Protein AF-A0A358RI42-F1 (afdb_monomer_lite)

Secondary structure (DSSP, 8-state):
--BTTB-HHHHHHHHHSPPPPSSSSTTSPTT--S--SSPPP---THHHHTT---HHHHHHHHH-

Foldseek 3Di:
DADPNHDPVRVVVVVVDDDDACEPDPVDHRPDPPDCPDPDDDDDPCVPQNPNDDPVVVVVVVVD

Radius of gyration: 22.91 Å; chains: 1; bounding box: 44×38×47 Å

Sequence (64 aa):
MKRNNMCPFCYIKSLFQKKRPTSVNPELDDYDNGVALTPPMGWSSWNTFRNRINEKLILDTAKA

Structure (mmCIF, N/CA/C/O backbone):
data_AF-A0A358RI42-F1
#
_entry.id   AF-A0A358RI42-F1
#
loop_
_atom_site.group_PDB
_atom_site.id
_atom_site.type_symbol
_atom_site.label_atom_id
_atom_site.label_alt_id
_atom_site.label_comp_id
_atom_site.label_asym_id
_atom_site.label_entity_id
_atom_site.label_seq_id
_atom_site.pdbx_PDB_ins_code
_atom_site.Cartn_x
_atom_site.Cartn_y
_atom_site.Cartn_z
_atom_site.occupancy
_atom_site.B_iso_or_equiv
_atom_site.auth_seq_id
_atom_site.auth_comp_id
_atom_site.auth_asym_id
_atom_site.auth_atom_id
_atom_site.pdbx_PDB_model_num
ATOM 1 N N . MET A 1 1 ? 29.524 27.443 -26.994 1.00 63.56 1 MET A N 1
ATOM 2 C CA . MET A 1 1 ? 28.126 27.544 -26.516 1.00 63.56 1 MET A CA 1
ATOM 3 C C . MET A 1 1 ? 27.868 26.419 -25.521 1.00 63.56 1 MET A C 1
ATOM 5 O O . MET A 1 1 ? 28.023 25.265 -25.896 1.00 63.56 1 MET A O 1
ATOM 9 N N . LYS A 1 2 ? 27.584 26.721 -24.249 1.00 57.09 2 LYS A N 1
ATOM 10 C CA . LYS A 1 2 ? 27.182 25.708 -23.255 1.00 57.09 2 LYS A CA 1
ATOM 11 C C . LYS A 1 2 ? 25.666 25.521 -23.368 1.00 57.09 2 LYS A C 1
ATOM 13 O O . LYS A 1 2 ? 24.953 26.518 -23.342 1.00 57.09 2 LYS A O 1
ATOM 18 N N . ARG A 1 3 ? 25.176 24.288 -23.513 1.00 64.94 3 ARG A N 1
ATOM 19 C CA . ARG A 1 3 ? 23.733 23.976 -23.469 1.00 64.94 3 ARG A CA 1
ATOM 20 C C . ARG A 1 3 ? 23.444 23.300 -22.131 1.00 64.94 3 ARG A C 1
ATOM 22 O O . ARG A 1 3 ? 24.151 22.362 -21.778 1.00 64.94 3 ARG A O 1
ATOM 29 N N . ASN A 1 4 ? 22.460 23.796 -21.377 1.00 60.84 4 ASN A N 1
ATOM 30 C CA . ASN A 1 4 ? 22.086 23.295 -20.043 1.00 60.84 4 ASN A CA 1
ATOM 31 C C . ASN A 1 4 ? 23.278 23.162 -19.073 1.00 60.84 4 ASN A C 1
ATOM 33 O O . ASN A 1 4 ? 23.511 22.094 -18.515 1.00 60.84 4 ASN A O 1
ATOM 37 N N . ASN A 1 5 ? 24.079 24.224 -18.921 1.00 77.25 5 ASN A N 1
ATOM 38 C CA . ASN A 1 5 ? 25.298 24.250 -18.094 1.00 77.25 5 ASN A CA 1
ATOM 39 C C . ASN A 1 5 ? 26.377 23.198 -18.426 1.00 77.25 5 ASN A C 1
ATOM 41 O O . ASN A 1 5 ? 27.386 23.124 -17.728 1.00 77.25 5 ASN A O 1
ATOM 45 N N . MET A 1 6 ? 26.244 22.449 -19.524 1.00 80.00 6 MET A N 1
ATOM 46 C CA . MET A 1 6 ? 27.221 21.449 -19.950 1.00 80.00 6 MET A CA 1
ATOM 47 C C . MET A 1 6 ? 27.978 21.872 -21.209 1.00 80.00 6 MET A C 1
ATOM 49 O O . MET A 1 6 ? 27.481 22.613 -22.066 1.00 80.00 6 MET A O 1
ATOM 53 N N . CYS A 1 7 ? 29.215 21.383 -21.321 1.00 86.19 7 CYS A N 1
ATOM 54 C CA . CYS A 1 7 ? 30.002 21.518 -22.539 1.00 86.19 7 CYS A CA 1
ATOM 55 C C . CYS A 1 7 ? 29.349 20.712 -23.687 1.00 86.19 7 CYS A C 1
ATOM 57 O O . CYS A 1 7 ? 28.747 19.675 -23.406 1.00 86.19 7 CYS A O 1
ATOM 59 N N . PRO A 1 8 ? 29.460 21.125 -24.967 1.00 85.50 8 PRO A N 1
ATOM 60 C CA . PRO A 1 8 ? 28.855 20.399 -26.093 1.00 85.50 8 PRO A CA 1
ATOM 61 C C . PRO A 1 8 ? 29.224 18.911 -26.127 1.00 85.50 8 PRO A C 1
ATOM 63 O O . PRO A 1 8 ? 28.356 18.061 -26.285 1.00 85.50 8 PRO A O 1
ATOM 66 N N . PHE A 1 9 ? 30.498 18.594 -25.879 1.00 84.88 9 PHE A N 1
ATOM 67 C CA . PHE A 1 9 ? 30.989 17.219 -25.786 1.00 84.88 9 PHE A CA 1
ATOM 68 C C . PHE A 1 9 ? 30.355 16.442 -24.620 1.00 84.88 9 PHE A C 1
ATOM 70 O O . PHE A 1 9 ? 29.923 15.306 -24.785 1.00 84.88 9 PHE A O 1
ATOM 77 N N . CYS A 1 10 ? 30.240 17.075 -23.452 1.00 83.69 10 CYS A N 1
ATOM 78 C CA . CYS A 1 10 ? 29.622 16.518 -22.251 1.00 83.69 10 CYS A CA 1
ATOM 79 C C . CYS A 1 10 ? 28.139 16.203 -22.495 1.00 83.69 10 CYS A C 1
ATOM 81 O O . CYS A 1 10 ? 27.646 15.153 -22.095 1.00 83.69 10 CYS A O 1
ATOM 83 N N . TYR A 1 11 ? 27.443 17.100 -23.198 1.00 84.06 11 TYR A N 1
ATOM 84 C CA . TYR A 1 11 ? 26.048 16.926 -23.576 1.00 84.06 11 TYR A CA 1
ATOM 85 C C . TYR A 1 11 ? 25.876 15.768 -24.568 1.00 84.06 11 TYR A C 1
ATOM 87 O O . TYR A 1 11 ? 25.049 14.895 -24.326 1.00 84.06 11 TYR A O 1
ATOM 95 N N . ILE A 1 12 ? 26.701 15.693 -25.621 1.00 86.62 12 ILE 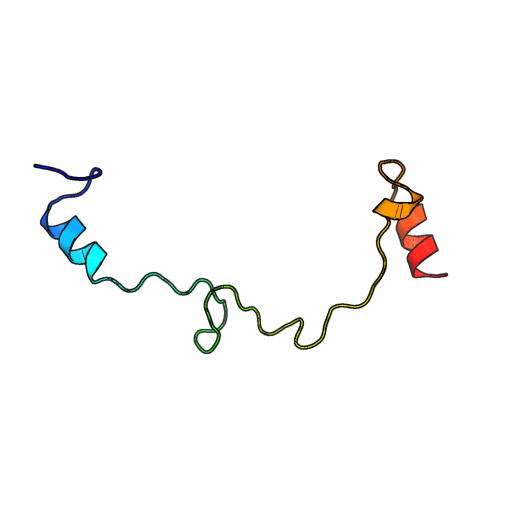A N 1
ATOM 96 C CA . ILE A 1 12 ? 26.685 14.566 -26.570 1.00 86.62 12 ILE A CA 1
ATOM 97 C C . ILE A 1 12 ? 26.950 13.253 -25.829 1.00 86.62 12 ILE A C 1
ATOM 99 O O . ILE A 1 12 ? 26.191 12.303 -25.977 1.00 86.62 12 ILE A O 1
ATOM 103 N N . LYS A 1 13 ? 27.960 13.214 -24.952 1.00 84.31 13 LYS A N 1
ATOM 104 C CA . LYS A 1 13 ? 28.258 12.039 -24.124 1.00 84.31 13 LYS A CA 1
ATOM 105 C C . LYS A 1 13 ? 27.068 11.635 -23.245 1.00 84.31 13 LYS A C 1
ATOM 107 O O . LYS A 1 13 ? 26.770 10.450 -23.165 1.00 84.31 13 LYS A O 1
ATOM 112 N N . SER A 1 14 ? 26.357 12.593 -22.645 1.00 81.94 14 SER A N 1
ATOM 113 C CA . SER A 1 14 ? 25.173 12.304 -21.821 1.00 81.94 14 SER A CA 1
ATOM 114 C C . SER A 1 14 ? 24.005 11.698 -22.603 1.00 81.94 14 SER A C 1
ATOM 116 O O . SER A 1 14 ? 23.239 10.934 -22.028 1.00 81.94 14 SER A O 1
ATOM 118 N N . LEU A 1 15 ? 23.883 11.988 -23.906 1.00 82.62 15 LEU A N 1
ATOM 119 C CA . LEU A 1 15 ? 22.844 11.389 -24.752 1.00 82.62 15 LEU A CA 1
ATOM 120 C C . LEU A 1 15 ? 23.075 9.891 -24.985 1.00 82.62 15 LEU A C 1
ATOM 122 O O . LEU A 1 15 ? 22.120 9.157 -25.209 1.00 82.62 15 LEU A O 1
ATOM 126 N N . PHE A 1 16 ? 24.331 9.445 -24.914 1.00 83.56 16 PHE A N 1
ATOM 127 C CA . PHE A 1 16 ? 24.726 8.054 -25.145 1.00 83.56 16 PHE A CA 1
ATOM 128 C C . PHE A 1 16 ? 25.086 7.299 -23.857 1.00 83.56 16 PHE A C 1
ATOM 130 O O . PHE A 1 16 ? 25.376 6.106 -23.900 1.00 83.56 16 PHE A O 1
ATOM 137 N N . GLN A 1 17 ? 25.079 7.963 -22.698 1.00 80.94 17 GLN A N 1
ATOM 138 C CA . GLN A 1 17 ? 25.291 7.307 -21.409 1.00 80.94 17 GLN A CA 1
ATOM 139 C C . GLN A 1 17 ? 23.984 6.680 -20.914 1.00 80.94 17 GLN A C 1
ATOM 141 O O . GLN A 1 17 ? 22.997 7.379 -20.685 1.00 80.94 17 GLN A O 1
ATOM 146 N N . LYS A 1 18 ? 23.992 5.357 -20.697 1.00 71.19 18 LYS A N 1
ATOM 147 C CA . LYS A 1 18 ? 22.888 4.645 -20.040 1.00 71.19 18 LYS A CA 1
ATOM 148 C C . LYS A 1 18 ? 22.669 5.262 -18.655 1.00 71.19 18 LYS A C 1
ATOM 150 O O . LYS A 1 18 ? 23.615 5.384 -17.872 1.00 71.19 18 LYS A O 1
ATOM 155 N N . LYS A 1 19 ? 21.438 5.691 -18.363 1.00 73.12 19 LYS A N 1
ATOM 156 C CA . LYS A 1 19 ? 21.071 6.156 -17.019 1.00 73.12 19 LYS A CA 1
ATOM 157 C C . LYS A 1 19 ? 21.290 5.007 -16.031 1.00 73.12 19 LYS A C 1
ATOM 159 O O . LYS A 1 19 ? 21.164 3.841 -16.403 1.00 73.12 19 LYS A O 1
ATOM 164 N N . ARG A 1 20 ? 21.681 5.335 -14.797 1.00 71.19 20 ARG A N 1
ATOM 165 C CA . ARG A 1 20 ? 21.818 4.319 -13.744 1.00 71.19 20 ARG A CA 1
ATOM 166 C C . ARG A 1 20 ? 20.456 3.637 -13.560 1.00 71.19 20 ARG A C 1
ATOM 168 O O . ARG A 1 20 ? 19.470 4.377 -13.533 1.00 71.19 20 ARG A O 1
ATOM 175 N N . PRO A 1 21 ? 20.406 2.297 -13.464 1.00 74.12 21 PRO A N 1
ATOM 176 C CA . PRO A 1 21 ? 19.159 1.613 -13.163 1.00 74.12 21 PRO A CA 1
ATOM 177 C C . PRO A 1 21 ? 18.629 2.138 -11.831 1.00 74.12 21 PRO A C 1
ATOM 179 O O . PRO A 1 21 ? 19.405 2.412 -10.910 1.00 74.12 21 PRO A O 1
ATOM 182 N N . THR A 1 22 ? 17.320 2.344 -11.765 1.00 77.31 22 THR A N 1
ATOM 183 C CA . THR A 1 22 ? 16.666 2.777 -10.523 1.00 77.31 22 THR A CA 1
ATOM 184 C C . THR A 1 22 ? 16.360 1.574 -9.629 1.00 77.31 22 THR A C 1
ATOM 186 O O . THR A 1 22 ? 16.237 1.731 -8.416 1.00 77.31 22 THR A O 1
ATOM 189 N N . SER A 1 23 ? 16.279 0.374 -10.212 1.00 78.94 23 SER A N 1
ATOM 190 C CA . SER A 1 23 ? 16.119 -0.880 -9.481 1.00 78.94 23 SER A CA 1
ATOM 191 C C . SER A 1 23 ? 17.372 -1.237 -8.675 1.00 78.94 23 SER A C 1
ATOM 193 O O . SER A 1 23 ? 18.510 -0.955 -9.058 1.00 78.94 23 SER A O 1
ATOM 195 N N . VAL A 1 24 ? 17.152 -1.875 -7.522 1.00 78.50 24 VAL A N 1
ATOM 196 C CA . VAL A 1 24 ? 18.232 -2.393 -6.662 1.00 78.50 24 VAL A CA 1
ATOM 197 C C . VAL A 1 24 ? 18.836 -3.670 -7.259 1.00 78.50 24 VAL A C 1
ATOM 199 O O . VAL A 1 24 ? 20.012 -3.956 -7.043 1.00 78.50 24 VAL A O 1
ATOM 202 N N . ASN A 1 25 ? 18.043 -4.421 -8.031 1.00 80.25 25 ASN A N 1
ATOM 203 C CA . ASN A 1 25 ? 18.477 -5.617 -8.742 1.00 80.25 25 ASN A CA 1
ATOM 204 C C . ASN A 1 25 ? 18.650 -5.305 -10.245 1.00 80.25 25 ASN A C 1
ATOM 206 O O . ASN A 1 25 ? 17.668 -4.928 -10.881 1.00 80.25 25 ASN A O 1
ATOM 210 N N . PRO A 1 26 ? 19.849 -5.499 -10.831 1.00 78.19 26 PRO A N 1
ATOM 211 C CA . PRO A 1 26 ? 20.110 -5.238 -12.250 1.00 78.19 26 PRO A CA 1
ATOM 212 C C . PRO A 1 26 ? 19.321 -6.121 -13.233 1.00 78.19 26 PRO A C 1
ATOM 214 O O . PRO A 1 26 ? 19.333 -5.829 -14.427 1.00 78.19 26 PRO A O 1
ATOM 217 N N . GLU A 1 27 ? 18.673 -7.186 -12.757 1.00 83.75 27 GLU A N 1
ATOM 218 C CA . GLU A 1 27 ? 17.805 -8.063 -13.557 1.00 83.75 27 GLU A CA 1
ATOM 219 C C . GLU A 1 27 ? 16.347 -7.584 -13.617 1.00 83.75 27 GLU A C 1
ATOM 221 O O . GLU A 1 27 ? 15.585 -8.070 -14.450 1.00 83.75 27 GLU A O 1
ATOM 226 N N . LEU A 1 28 ? 15.957 -6.651 -12.744 1.00 82.19 28 LEU A N 1
ATOM 227 C CA . LEU A 1 28 ? 14.597 -6.121 -12.669 1.00 82.19 28 LEU A CA 1
ATOM 228 C C . LEU A 1 28 ? 14.469 -4.807 -13.440 1.00 82.19 28 LEU A C 1
ATOM 230 O O . LEU A 1 28 ? 15.421 -4.019 -13.518 1.00 82.19 28 LEU A O 1
ATOM 234 N N . ASP A 1 29 ? 13.265 -4.561 -13.954 1.00 85.25 29 ASP A N 1
ATOM 235 C CA . ASP A 1 29 ? 12.915 -3.317 -14.633 1.00 85.25 29 ASP A CA 1
ATOM 236 C C . ASP A 1 29 ? 13.094 -2.098 -13.718 1.00 85.25 29 ASP A C 1
ATOM 238 O O . ASP A 1 29 ? 13.069 -2.184 -12.487 1.00 85.25 29 ASP A O 1
ATOM 242 N N . ASP A 1 30 ? 13.266 -0.922 -14.325 1.00 82.19 30 ASP A N 1
ATOM 243 C CA . ASP A 1 30 ? 13.361 0.323 -13.569 1.00 82.19 30 ASP A CA 1
ATOM 244 C C . ASP A 1 30 ? 12.115 0.512 -12.685 1.00 82.19 30 ASP A C 1
ATOM 246 O O . ASP A 1 30 ? 10.984 0.352 -13.138 1.00 82.19 30 ASP A O 1
ATOM 250 N N . TYR A 1 31 ? 12.346 0.898 -11.425 1.00 82.62 31 TYR A N 1
ATOM 251 C CA . TYR A 1 31 ? 11.340 1.062 -10.360 1.00 82.62 31 TYR A CA 1
ATOM 252 C C . TYR A 1 31 ? 10.740 -0.230 -9.790 1.00 82.62 31 TYR A C 1
ATOM 254 O O . TYR A 1 31 ? 9.971 -0.146 -8.831 1.00 82.62 31 TYR A O 1
ATOM 262 N N . ASP A 1 32 ? 11.121 -1.398 -10.303 1.00 87.88 32 ASP A N 1
ATOM 263 C CA . ASP A 1 32 ? 10.741 -2.675 -9.710 1.00 87.88 32 ASP A CA 1
ATOM 264 C C . ASP A 1 32 ? 11.666 -3.030 -8.531 1.00 87.88 32 ASP A C 1
ATOM 266 O O . ASP A 1 32 ? 12.871 -2.746 -8.502 1.00 87.88 32 ASP A O 1
ATOM 270 N N . ASN A 1 33 ? 11.066 -3.632 -7.513 1.00 86.62 33 ASN A N 1
ATOM 271 C CA . ASN A 1 33 ? 11.703 -4.101 -6.293 1.00 86.62 33 ASN A CA 1
ATOM 272 C C . ASN A 1 33 ? 11.455 -5.597 -6.029 1.00 86.62 33 ASN A C 1
ATOM 274 O O . ASN A 1 33 ? 11.876 -6.098 -4.986 1.00 86.62 33 ASN A 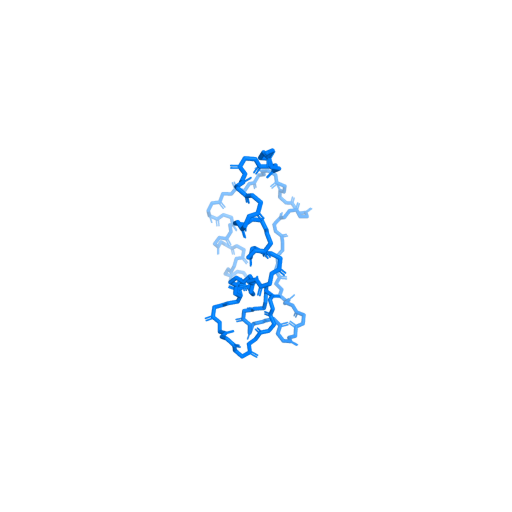O 1
ATOM 278 N N . GLY A 1 34 ? 10.802 -6.312 -6.948 1.00 88.75 34 GLY A N 1
ATOM 279 C CA . GLY A 1 34 ? 10.574 -7.752 -6.859 1.00 88.75 34 GLY A CA 1
ATOM 280 C C . GLY A 1 34 ? 9.535 -8.160 -5.811 1.00 88.75 34 GLY A C 1
ATOM 281 O O . GLY A 1 34 ? 9.491 -9.328 -5.425 1.00 88.75 34 GLY A O 1
ATOM 282 N N . VAL A 1 35 ? 8.708 -7.225 -5.325 1.00 89.56 35 VAL A N 1
ATOM 283 C CA . VAL A 1 35 ? 7.584 -7.508 -4.413 1.00 89.56 35 VAL A CA 1
ATOM 284 C C . VAL A 1 35 ? 6.236 -7.167 -5.060 1.00 89.56 35 VAL A C 1
ATOM 286 O O . VAL A 1 35 ? 6.180 -6.718 -6.197 1.00 89.56 35 VAL A O 1
ATOM 289 N N . ALA A 1 36 ? 5.127 -7.405 -4.345 1.00 90.12 36 ALA A N 1
ATOM 290 C CA . ALA A 1 36 ? 3.760 -7.164 -4.834 1.00 90.12 36 ALA A CA 1
ATOM 291 C C . ALA A 1 36 ? 3.396 -7.930 -6.129 1.00 90.12 36 ALA A C 1
ATOM 293 O O . ALA A 1 36 ? 2.609 -7.451 -6.941 1.00 90.12 36 ALA A O 1
ATOM 294 N N . LEU A 1 37 ? 3.913 -9.160 -6.282 1.00 92.62 37 LEU A N 1
ATOM 295 C CA . LEU A 1 37 ? 3.572 -10.078 -7.387 1.00 92.62 37 LEU A CA 1
ATOM 296 C C . LEU A 1 37 ? 2.064 -10.383 -7.474 1.00 92.62 37 LEU A C 1
ATOM 298 O O . LEU A 1 37 ? 1.545 -10.733 -8.531 1.00 92.62 37 LEU A O 1
ATOM 302 N N . THR A 1 38 ? 1.360 -10.246 -6.353 1.00 94.81 38 THR A N 1
ATOM 303 C CA . THR A 1 38 ? -0.100 -10.250 -6.257 1.00 94.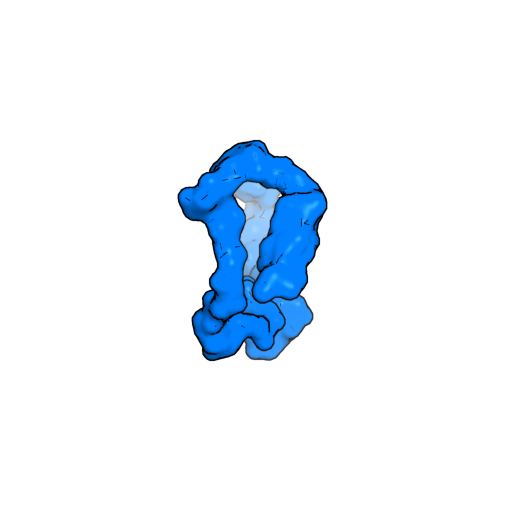81 38 THR A CA 1
ATOM 304 C C . THR A 1 38 ? -0.574 -8.913 -5.692 1.00 94.81 38 THR A C 1
ATOM 306 O O . THR A 1 38 ? 0.177 -8.290 -4.932 1.00 94.81 38 THR A O 1
ATOM 309 N N . PRO A 1 39 ? -1.823 -8.487 -5.970 1.00 95.44 39 PRO A N 1
ATOM 310 C CA . PRO A 1 39 ? -2.375 -7.274 -5.376 1.00 95.44 39 PRO A CA 1
ATOM 311 C C . PRO A 1 39 ? -2.201 -7.270 -3.846 1.00 95.44 39 PRO A C 1
ATOM 313 O O . PRO A 1 39 ? -2.542 -8.267 -3.200 1.00 95.44 39 PRO A O 1
ATOM 316 N N . PRO A 1 40 ? -1.659 -6.193 -3.248 1.00 95.31 40 PRO A N 1
ATOM 317 C CA . PRO A 1 40 ? -1.433 -6.140 -1.811 1.00 95.31 40 PRO A CA 1
ATOM 318 C C . PRO A 1 40 ? -2.770 -6.128 -1.067 1.00 95.31 40 PRO A C 1
ATOM 320 O O . PRO A 1 40 ? -3.647 -5.308 -1.341 1.00 95.31 40 PRO A O 1
ATOM 323 N N . MET A 1 41 ? -2.912 -7.036 -0.105 1.00 96.31 41 MET A N 1
ATOM 324 C CA . MET A 1 41 ? -4.066 -7.104 0.790 1.00 96.31 41 MET A CA 1
ATOM 325 C C . MET A 1 41 ? -3.700 -6.505 2.147 1.00 96.31 41 MET A C 1
ATOM 327 O O . MET A 1 41 ? -2.595 -6.716 2.644 1.00 96.31 41 MET A O 1
ATOM 331 N N . GLY A 1 42 ? -4.622 -5.764 2.758 1.00 94.50 42 GLY A N 1
ATOM 332 C CA . GLY A 1 42 ? -4.377 -5.124 4.045 1.00 94.50 42 GLY A CA 1
ATOM 333 C C . GLY A 1 42 ? -5.530 -4.240 4.499 1.00 94.50 42 GLY A C 1
ATOM 334 O O . GLY A 1 42 ? -6.671 -4.399 4.065 1.00 94.50 42 GLY A O 1
ATOM 335 N N . TRP A 1 43 ? -5.213 -3.292 5.376 1.00 94.94 43 TRP A N 1
ATOM 336 C CA . TRP A 1 43 ? -6.175 -2.390 5.995 1.00 94.94 43 TRP A CA 1
ATOM 337 C C . TRP A 1 43 ? -5.721 -0.929 5.890 1.00 94.94 43 TRP A C 1
ATOM 339 O O . TRP A 1 43 ? -4.529 -0.633 5.953 1.00 94.94 43 TRP A O 1
ATOM 349 N N . SER A 1 44 ? -6.683 -0.011 5.743 1.00 95.06 44 SER A N 1
ATOM 350 C CA . SER A 1 44 ? -6.444 1.434 5.693 1.00 95.06 44 SER A CA 1
ATOM 351 C C . SER A 1 44 ? -7.179 2.145 6.823 1.00 95.06 44 SER A C 1
ATOM 353 O O . SER A 1 44 ? -8.409 2.124 6.899 1.00 95.06 44 SER A O 1
ATOM 355 N N . SER A 1 45 ? -6.418 2.846 7.663 1.00 95.69 45 SER A N 1
ATOM 356 C CA . SER A 1 45 ? -6.940 3.681 8.750 1.00 95.69 45 SER A CA 1
ATOM 357 C C . SER A 1 45 ? -7.730 4.894 8.261 1.00 95.69 45 SER A C 1
ATOM 359 O O . SER A 1 45 ? -8.574 5.422 8.991 1.00 95.69 45 SER A O 1
ATOM 361 N N . TRP A 1 46 ? -7.490 5.335 7.024 1.00 96.12 46 TRP A N 1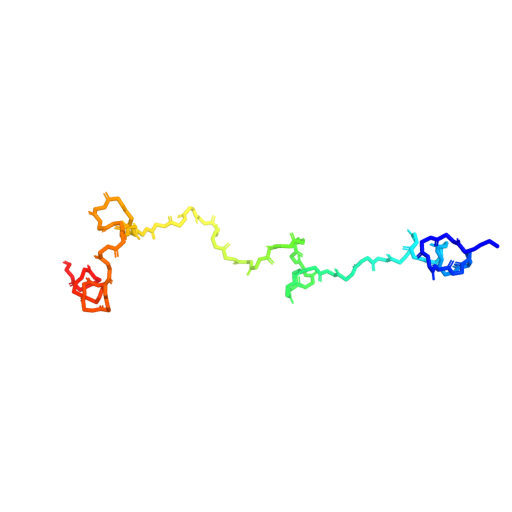
ATOM 362 C CA . TRP A 1 46 ? -8.017 6.593 6.504 1.00 96.12 46 TRP A CA 1
ATOM 363 C C . TRP A 1 46 ? -9.543 6.614 6.402 1.00 96.12 46 TRP A C 1
ATOM 365 O O . TRP A 1 46 ? -10.167 7.621 6.740 1.00 96.12 46 TRP A O 1
ATOM 375 N N . ASN A 1 47 ? -10.147 5.494 5.996 1.00 94.88 47 ASN A N 1
ATOM 376 C CA . ASN A 1 47 ? -11.590 5.405 5.762 1.00 94.88 47 ASN A CA 1
ATOM 377 C C . ASN A 1 47 ? -12.409 5.694 7.030 1.00 94.88 47 ASN A C 1
ATOM 379 O O . ASN A 1 47 ? -13.463 6.324 6.948 1.00 94.88 47 ASN A O 1
ATOM 383 N N . THR A 1 48 ? -11.901 5.286 8.196 1.00 94.94 48 THR A N 1
ATOM 384 C CA . THR A 1 48 ? -12.624 5.387 9.474 1.00 94.94 48 THR A CA 1
ATOM 385 C C . THR A 1 48 ? -12.094 6.515 10.354 1.00 94.94 48 THR A C 1
ATOM 387 O O . THR A 1 48 ? -12.871 7.257 10.952 1.00 94.94 48 THR A O 1
ATOM 390 N N . PHE A 1 49 ? -10.771 6.671 10.438 1.00 96.12 49 PHE A N 1
ATOM 391 C CA . PHE A 1 49 ? -10.138 7.486 11.477 1.00 96.12 49 PHE A CA 1
ATOM 392 C C . PHE A 1 49 ? -9.587 8.821 10.966 1.00 96.12 49 PHE A C 1
ATOM 394 O O . PHE A 1 49 ? -9.479 9.772 11.746 1.00 96.12 49 PHE A O 1
ATOM 401 N N . ARG A 1 50 ? -9.305 8.946 9.660 1.00 95.06 50 ARG A N 1
ATOM 402 C CA . ARG A 1 50 ? -8.741 10.160 9.035 1.00 95.06 50 ARG A CA 1
ATOM 403 C C . ARG A 1 50 ? -7.519 10.669 9.819 1.00 95.06 50 ARG A C 1
ATOM 405 O O . ARG A 1 50 ? -6.541 9.950 9.964 1.00 95.06 50 ARG A O 1
ATOM 412 N N . ASN A 1 51 ? -7.600 11.875 10.385 1.00 96.75 51 ASN A N 1
ATOM 413 C CA . ASN A 1 51 ? -6.520 12.503 11.152 1.00 96.75 51 ASN A CA 1
ATOM 414 C C . ASN A 1 51 ? -6.487 12.072 12.631 1.00 96.75 51 ASN A C 1
ATOM 416 O O . ASN A 1 51 ? -5.594 12.482 13.367 1.00 96.75 51 ASN A O 1
ATOM 420 N N . ARG A 1 52 ? -7.463 11.286 13.105 1.00 96.81 52 ARG A N 1
ATOM 421 C CA . ARG A 1 52 ? -7.546 10.820 14.499 1.00 96.81 52 ARG A CA 1
ATOM 422 C C . ARG A 1 52 ? -6.818 9.487 14.660 1.00 96.81 52 ARG A C 1
ATOM 424 O O . ARG A 1 52 ? -7.436 8.470 14.955 1.00 96.81 52 ARG A O 1
ATOM 431 N N . ILE A 1 53 ? -5.508 9.502 14.434 1.00 96.38 53 ILE A N 1
ATOM 432 C CA . ILE A 1 53 ? -4.647 8.318 14.508 1.00 96.38 53 ILE A CA 1
ATOM 433 C C . ILE A 1 53 ? -3.633 8.494 15.638 1.00 96.38 53 ILE A C 1
ATOM 435 O O . ILE A 1 53 ? -3.101 9.580 15.852 1.00 96.38 53 ILE A O 1
ATOM 439 N N . ASN A 1 54 ? -3.367 7.409 16.359 1.00 97.00 54 ASN A N 1
ATOM 440 C CA . ASN A 1 54 ? -2.264 7.294 17.305 1.00 97.00 54 ASN A CA 1
ATOM 441 C C . ASN A 1 54 ? -1.721 5.854 17.294 1.00 97.00 54 ASN A C 1
ATOM 443 O O . ASN A 1 54 ? -2.343 4.958 16.725 1.00 97.00 54 ASN A O 1
ATOM 447 N N . GLU A 1 55 ? -0.562 5.636 17.915 1.00 97.69 55 GLU A N 1
ATOM 448 C CA . GLU A 1 55 ? 0.108 4.328 17.952 1.00 97.69 55 GLU A CA 1
ATOM 449 C C . GLU A 1 55 ? -0.785 3.228 18.540 1.00 97.69 55 GLU A C 1
ATOM 451 O O . GLU A 1 55 ? -0.933 2.162 17.943 1.00 97.69 55 GLU A O 1
ATOM 456 N N . LYS A 1 56 ? -1.443 3.511 19.671 1.00 97.88 56 LYS A N 1
ATOM 457 C CA . LYS A 1 56 ? -2.310 2.550 20.359 1.00 97.88 56 LYS A CA 1
ATOM 458 C C . LYS A 1 56 ? -3.442 2.050 19.461 1.00 97.88 56 LYS A C 1
ATOM 460 O O . LYS A 1 56 ? -3.650 0.849 19.371 1.00 97.88 56 LYS A O 1
ATOM 465 N N . LEU A 1 57 ? -4.128 2.952 18.760 1.00 96.62 57 LEU A N 1
ATOM 466 C CA . LEU A 1 57 ? -5.199 2.614 17.823 1.00 96.62 57 LE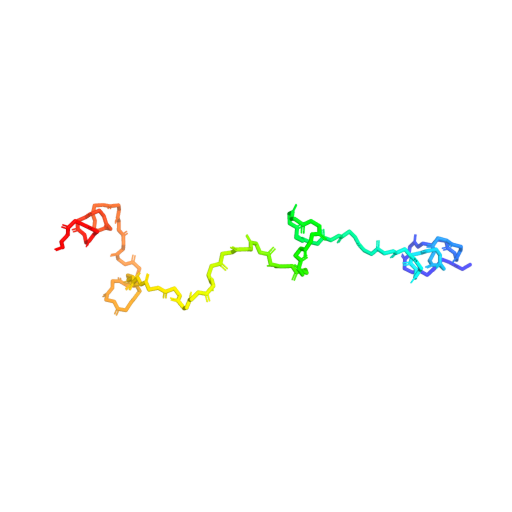U A CA 1
ATOM 467 C C . LEU A 1 57 ? -4.718 1.643 16.737 1.00 96.62 57 LEU A C 1
ATOM 469 O O . LEU A 1 57 ? -5.410 0.675 16.428 1.00 96.62 57 LEU A O 1
ATOM 473 N N . ILE A 1 58 ? -3.547 1.908 16.150 1.00 96.75 58 ILE A N 1
ATOM 474 C CA . ILE A 1 58 ? -2.988 1.071 15.082 1.00 96.75 58 ILE A CA 1
ATOM 475 C C . ILE A 1 58 ? -2.615 -0.312 15.624 1.00 96.75 58 ILE A C 1
ATOM 477 O O . ILE A 1 58 ? -2.965 -1.314 15.005 1.00 96.75 58 ILE A O 1
ATOM 481 N N . LEU A 1 59 ? -1.970 -0.378 16.793 1.00 97.56 59 LEU A N 1
ATOM 482 C CA . LEU A 1 59 ? -1.604 -1.643 17.435 1.00 97.56 59 LEU A CA 1
ATOM 483 C C . LEU A 1 59 ? -2.827 -2.465 17.852 1.00 97.56 59 LEU A C 1
ATOM 485 O O . LEU A 1 59 ? -2.832 -3.678 17.659 1.00 97.56 59 LEU A O 1
ATOM 489 N N . ASP A 1 60 ? -3.854 -1.822 18.407 1.00 97.19 60 ASP A N 1
ATOM 490 C CA . ASP A 1 60 ? -5.089 -2.491 18.817 1.00 97.19 60 ASP A CA 1
ATOM 491 C C . ASP A 1 60 ? -5.857 -3.010 17.587 1.00 97.19 60 ASP A C 1
ATOM 493 O O . ASP A 1 60 ? -6.329 -4.142 17.601 1.00 97.19 60 ASP A O 1
ATOM 497 N N . THR A 1 61 ? -5.903 -2.243 16.488 1.00 95.81 61 THR A N 1
ATOM 498 C CA . THR A 1 61 ? -6.540 -2.675 15.225 1.00 95.81 61 THR A CA 1
ATOM 499 C C . THR A 1 61 ? -5.781 -3.820 14.555 1.00 95.81 61 THR A C 1
ATOM 501 O O . THR A 1 61 ? -6.399 -4.692 13.963 1.00 95.81 61 THR A O 1
ATOM 504 N N . ALA A 1 62 ? -4.449 -3.837 14.647 1.00 95.19 62 ALA A N 1
ATOM 505 C CA . ALA A 1 62 ? -3.633 -4.914 14.088 1.00 95.19 62 ALA A CA 1
AT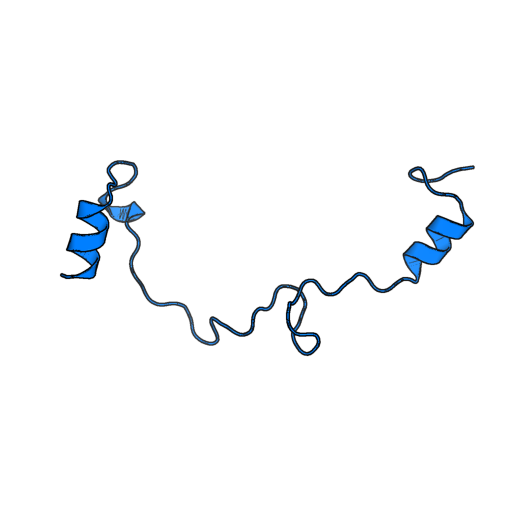OM 506 C C . ALA A 1 62 ? -3.742 -6.233 14.876 1.00 95.19 62 ALA A C 1
ATOM 508 O O . ALA A 1 62 ? -3.420 -7.289 14.336 1.00 95.19 62 ALA A O 1
ATOM 509 N N . LYS A 1 63 ? -4.142 -6.172 16.153 1.00 95.50 63 LYS A N 1
ATOM 510 C CA . LYS A 1 63 ? -4.345 -7.347 17.017 1.00 95.50 63 LYS A CA 1
ATOM 511 C C . LYS A 1 63 ? -5.764 -7.915 16.961 1.00 95.50 63 LYS A C 1
ATOM 513 O O . LYS A 1 63 ? -5.935 -9.063 17.366 1.00 95.50 63 LYS A O 1
ATOM 518 N N . ALA A 1 64 ? -6.745 -7.096 16.582 1.00 88.88 64 ALA A N 1
ATOM 519 C CA . ALA A 1 64 ? -8.158 -7.468 16.497 1.00 88.88 64 ALA A CA 1
ATOM 520 C C . ALA A 1 64 ? -8.416 -8.446 15.344 1.00 88.88 64 ALA A C 1
ATOM 522 O O . ALA A 1 64 ? -9.239 -9.364 15.557 1.00 88.88 64 ALA A O 1
#

pLDDT: mean 86.68, std 9.97, range [57.09, 97.88]